Protein AF-A0A0G0JFH7-F1 (afdb_monomer_lite)

Structure (mmCIF, N/CA/C/O backbone):
data_AF-A0A0G0JFH7-F1
#
_entry.id   AF-A0A0G0JFH7-F1
#
loop_
_atom_site.group_PDB
_atom_site.id
_atom_site.type_symbol
_atom_site.label_atom_id
_atom_site.label_alt_id
_atom_site.label_comp_id
_atom_site.label_asym_id
_atom_site.label_entity_id
_atom_site.label_seq_id
_atom_site.pdbx_PDB_ins_code
_atom_site.Cartn_x
_atom_site.Cartn_y
_atom_site.Cartn_z
_atom_site.occupancy
_atom_site.B_iso_or_equiv
_atom_site.auth_seq_id
_atom_site.auth_comp_id
_atom_site.auth_asym_id
_atom_site.auth_atom_id
_atom_site.pdbx_PDB_model_num
ATOM 1 N N . MET A 1 1 ? 25.320 17.380 -27.932 1.00 45.66 1 MET A N 1
ATOM 2 C CA . MET A 1 1 ? 25.182 16.091 -27.208 1.00 45.66 1 MET A CA 1
ATOM 3 C C . MET A 1 1 ? 25.140 16.197 -25.669 1.00 45.66 1 MET A C 1
ATOM 5 O O . MET A 1 1 ? 25.003 15.171 -25.023 1.00 45.66 1 MET A O 1
ATOM 9 N N . ILE A 1 2 ? 25.194 17.392 -25.054 1.00 46.66 2 ILE A N 1
ATOM 10 C CA . ILE A 1 2 ? 25.254 17.554 -23.578 1.00 46.66 2 ILE A CA 1
ATOM 11 C C . ILE A 1 2 ? 23.852 17.688 -22.933 1.00 46.66 2 ILE A C 1
ATOM 13 O O . ILE A 1 2 ? 23.627 17.254 -21.807 1.00 46.66 2 ILE A O 1
ATOM 17 N N . ILE A 1 3 ? 22.860 18.189 -23.679 1.00 46.41 3 ILE A N 1
ATOM 18 C CA . ILE A 1 3 ? 21.492 18.462 -23.186 1.00 46.41 3 ILE A CA 1
ATOM 19 C C . ILE A 1 3 ? 20.716 17.165 -22.848 1.00 46.41 3 ILE A C 1
ATOM 21 O O . ILE A 1 3 ? 19.879 17.139 -21.942 1.00 46.41 3 ILE A O 1
ATOM 25 N N . SER A 1 4 ? 21.034 16.051 -23.519 1.00 54.91 4 SER A N 1
ATOM 26 C CA . SER A 1 4 ? 20.366 14.756 -23.308 1.00 54.91 4 SER A CA 1
ATOM 27 C C . SER A 1 4 ? 20.778 14.054 -22.008 1.00 54.91 4 SER A C 1
ATOM 29 O O . SER A 1 4 ? 19.988 13.298 -21.455 1.00 54.91 4 SER A O 1
ATOM 31 N N . LEU A 1 5 ? 21.994 14.282 -21.503 1.00 53.94 5 LEU A N 1
ATOM 32 C CA . LEU A 1 5 ? 22.472 13.659 -20.261 1.00 53.94 5 LEU A CA 1
ATOM 33 C C . LEU A 1 5 ? 21.921 14.379 -19.024 1.00 53.94 5 LEU A C 1
ATOM 35 O O . LEU A 1 5 ? 21.502 13.724 -18.070 1.00 53.94 5 LEU A O 1
ATOM 39 N N . CYS A 1 6 ? 21.832 15.714 -19.068 1.00 59.19 6 CYS A N 1
ATOM 40 C CA . CYS A 1 6 ? 21.218 16.505 -17.997 1.00 59.19 6 CYS A CA 1
ATOM 41 C C . CYS A 1 6 ? 19.735 16.172 -17.801 1.00 59.19 6 CYS A C 1
ATOM 43 O O . CYS A 1 6 ? 19.292 16.016 -16.667 1.00 59.19 6 CYS A O 1
ATOM 45 N N . SER A 1 7 ? 18.965 16.017 -18.880 1.00 60.25 7 SER A N 1
ATOM 46 C CA . SER A 1 7 ? 17.535 15.688 -18.783 1.00 60.25 7 SER A CA 1
ATOM 47 C C . SER A 1 7 ? 17.286 14.291 -18.201 1.00 60.25 7 SER A C 1
ATOM 49 O O . SER A 1 7 ? 16.410 14.127 -17.351 1.00 60.25 7 SER A O 1
ATOM 51 N N . VAL A 1 8 ? 18.097 13.296 -18.572 1.00 63.22 8 VAL A N 1
ATOM 52 C CA . VAL A 1 8 ? 18.030 11.944 -17.990 1.00 63.22 8 VAL A CA 1
ATOM 53 C C . VAL A 1 8 ? 18.388 11.968 -16.501 1.00 63.22 8 VAL A C 1
ATOM 55 O O . VAL A 1 8 ? 17.660 11.396 -15.690 1.00 63.22 8 VAL A O 1
ATOM 58 N N . LEU A 1 9 ? 19.452 12.678 -16.113 1.00 65.56 9 LEU A N 1
ATOM 59 C CA . LEU A 1 9 ? 19.859 12.821 -14.709 1.00 65.56 9 LEU A CA 1
ATOM 60 C C . LEU A 1 9 ? 18.788 13.510 -13.854 1.00 65.56 9 LEU A C 1
ATOM 62 O O . LEU A 1 9 ? 18.479 13.029 -12.764 1.00 65.56 9 LEU A O 1
ATOM 66 N N . VAL A 1 10 ? 18.179 14.585 -14.359 1.00 72.56 10 VAL A N 1
ATOM 67 C CA . VAL A 1 10 ? 17.082 15.292 -13.677 1.00 72.56 10 VAL A CA 1
ATOM 68 C C . VAL A 1 10 ? 15.867 14.379 -13.505 1.00 72.56 10 VAL A C 1
ATOM 70 O O . VAL A 1 10 ? 15.298 14.312 -12.416 1.00 72.56 10 VAL A O 1
ATOM 73 N N . ASN A 1 11 ? 15.503 13.605 -14.529 1.00 66.06 11 ASN A N 1
ATOM 74 C CA . ASN A 1 11 ? 14.392 12.656 -14.443 1.00 66.06 11 ASN A CA 1
ATOM 75 C C . ASN A 1 11 ? 14.656 11.543 -13.424 1.00 66.06 11 ASN A C 1
ATOM 77 O O . ASN A 1 11 ? 13.775 11.225 -12.624 1.00 66.06 11 ASN A O 1
ATOM 81 N N . VAL A 1 12 ? 15.871 10.987 -13.398 1.00 66.62 12 VAL A N 1
ATOM 82 C CA . VAL A 1 12 ? 16.274 9.971 -12.414 1.00 66.62 12 VAL A CA 1
ATOM 83 C C . VAL A 1 12 ? 16.253 10.543 -10.996 1.00 66.62 12 VAL A C 1
ATOM 85 O O . VAL A 1 12 ? 15.723 9.898 -10.088 1.00 66.62 12 VAL A O 1
ATOM 88 N N . LEU A 1 13 ? 16.768 11.759 -10.797 1.00 74.00 13 LEU A N 1
ATOM 89 C CA . LEU A 1 13 ? 16.764 12.436 -9.501 1.00 74.00 13 LEU A CA 1
ATOM 90 C C . LEU A 1 13 ? 15.334 12.700 -9.009 1.00 74.00 13 LEU A C 1
ATOM 92 O O . LEU A 1 13 ? 15.006 12.372 -7.868 1.00 74.00 13 LEU A O 1
ATOM 96 N N . ASN A 1 14 ? 14.456 13.195 -9.882 1.00 72.81 14 ASN A N 1
ATOM 97 C CA . ASN A 1 14 ? 13.043 13.409 -9.573 1.00 72.81 14 ASN A CA 1
ATOM 98 C C . ASN A 1 14 ? 12.336 12.098 -9.196 1.00 72.81 14 ASN A C 1
ATOM 100 O O . ASN A 1 14 ? 11.561 12.057 -8.238 1.00 72.81 14 ASN A O 1
ATOM 104 N N . LEU A 1 15 ? 12.640 10.996 -9.887 1.00 70.94 15 LEU A N 1
ATOM 105 C CA . LEU A 1 15 ? 12.096 9.672 -9.575 1.00 70.94 15 LEU A CA 1
ATOM 106 C C . LEU A 1 15 ? 12.593 9.140 -8.224 1.00 70.94 15 LEU A C 1
ATOM 108 O O . LEU A 1 15 ? 11.835 8.511 -7.478 1.00 70.94 15 LEU A O 1
ATOM 112 N N . LEU A 1 16 ? 13.861 9.391 -7.891 1.00 71.50 16 LEU A N 1
ATOM 113 C CA . LEU A 1 16 ? 14.447 9.031 -6.601 1.00 71.50 16 LEU A CA 1
ATOM 114 C C . LEU A 1 16 ? 13.811 9.829 -5.462 1.00 71.50 16 LEU A C 1
ATOM 116 O O . LEU A 1 16 ? 13.357 9.225 -4.488 1.00 71.50 16 LEU A O 1
ATOM 120 N N . LEU A 1 17 ? 13.698 11.151 -5.608 1.00 77.12 17 LEU A N 1
ATOM 121 C CA . LEU A 1 17 ? 13.043 12.028 -4.634 1.00 77.12 17 LEU A CA 1
ATOM 122 C C . LEU A 1 17 ? 11.579 11.629 -4.426 1.00 77.12 17 LEU A C 1
ATOM 124 O O . LEU A 1 17 ? 11.152 11.414 -3.289 1.00 77.12 17 LEU A O 1
ATOM 128 N N . ALA A 1 18 ? 10.835 11.401 -5.511 1.00 76.69 18 ALA A N 1
ATOM 129 C CA . ALA A 1 18 ? 9.454 10.935 -5.440 1.00 76.69 18 ALA A CA 1
ATOM 130 C C . ALA A 1 18 ? 9.335 9.588 -4.707 1.00 76.69 18 ALA A C 1
ATOM 132 O O . ALA A 1 18 ? 8.399 9.381 -3.933 1.00 76.69 18 ALA A O 1
ATOM 133 N N . ASN A 1 19 ? 10.284 8.669 -4.901 1.00 76.44 19 ASN A N 1
ATOM 134 C CA . ASN A 1 19 ? 10.309 7.392 -4.188 1.00 76.44 19 ASN A CA 1
ATOM 135 C C . ASN A 1 19 ? 10.616 7.548 -2.693 1.00 76.44 19 ASN A C 1
ATOM 137 O O . ASN A 1 19 ? 10.010 6.852 -1.872 1.00 76.44 19 ASN A O 1
ATOM 141 N N . VAL A 1 20 ? 11.541 8.439 -2.324 1.00 82.06 20 VAL A N 1
ATOM 142 C CA . VAL A 1 20 ? 11.870 8.729 -0.919 1.00 82.06 20 VAL A CA 1
ATOM 143 C C . VAL A 1 20 ? 10.666 9.349 -0.212 1.00 82.06 20 VAL A C 1
ATOM 145 O O . VAL A 1 20 ? 10.237 8.831 0.821 1.00 82.06 20 VAL A O 1
ATOM 148 N N . MET A 1 21 ? 10.054 10.373 -0.810 1.00 83.00 21 MET A N 1
ATOM 149 C CA . MET A 1 21 ? 8.855 11.019 -0.271 1.00 83.00 21 MET A CA 1
ATOM 150 C C . MET A 1 21 ? 7.696 10.028 -0.117 1.00 83.00 21 MET A C 1
ATOM 152 O O . MET A 1 21 ? 7.076 9.961 0.942 1.00 83.00 21 MET A O 1
ATOM 156 N N . ARG A 1 22 ? 7.445 9.175 -1.120 1.00 83.06 22 ARG A N 1
ATOM 157 C CA . ARG A 1 22 ? 6.398 8.140 -1.039 1.00 83.06 22 ARG A CA 1
ATOM 158 C C . ARG A 1 22 ? 6.643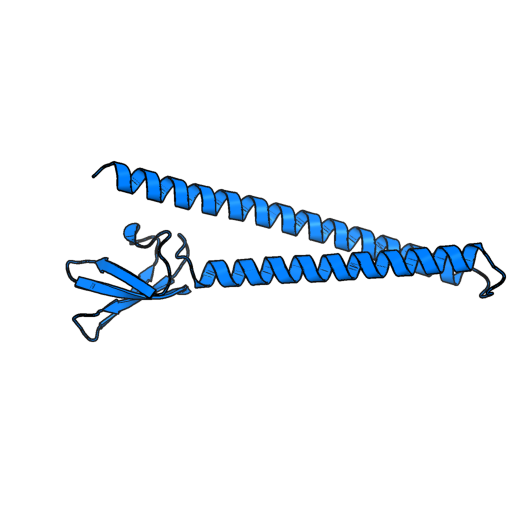 7.126 0.074 1.00 83.06 22 ARG A C 1
ATOM 160 O O . ARG A 1 22 ? 5.689 6.703 0.724 1.00 83.06 22 ARG A O 1
ATOM 167 N N . LYS A 1 23 ? 7.893 6.705 0.299 1.00 86.31 23 LYS A N 1
ATOM 168 C CA . LYS A 1 23 ? 8.233 5.801 1.413 1.00 86.31 23 LYS A CA 1
ATOM 169 C C . LYS A 1 23 ? 7.970 6.462 2.760 1.00 86.31 23 LYS A C 1
ATOM 171 O O . LYS A 1 23 ? 7.397 5.820 3.637 1.00 86.31 23 LYS A O 1
ATOM 176 N N . MET A 1 24 ? 8.359 7.727 2.902 1.00 89.00 24 MET A N 1
ATOM 177 C CA . MET A 1 24 ? 8.137 8.503 4.119 1.00 89.00 24 MET A CA 1
ATOM 178 C C . MET A 1 24 ? 6.641 8.668 4.406 1.00 89.00 24 MET A C 1
ATOM 180 O O . MET A 1 24 ? 6.191 8.371 5.510 1.00 89.00 24 MET A O 1
ATOM 184 N N . LEU A 1 25 ? 5.858 9.015 3.384 1.00 89.62 25 LEU A N 1
ATOM 185 C CA . LEU A 1 25 ? 4.408 9.163 3.477 1.00 89.62 25 LEU A CA 1
ATOM 186 C C . LEU A 1 25 ? 3.724 7.832 3.825 1.00 89.62 25 LEU A C 1
ATOM 188 O O . LEU A 1 25 ? 2.895 7.775 4.728 1.00 89.62 25 LEU A O 1
ATOM 192 N N . LEU A 1 26 ? 4.116 6.723 3.187 1.00 91.62 26 LEU A N 1
ATOM 193 C CA . LEU A 1 26 ? 3.623 5.386 3.549 1.00 91.62 26 LEU A CA 1
ATOM 194 C C . LEU A 1 26 ? 3.932 5.021 5.003 1.00 91.62 26 LEU A C 1
ATOM 196 O O . LEU A 1 26 ? 3.134 4.342 5.647 1.00 91.62 26 LEU A O 1
ATOM 200 N N . HIS A 1 27 ? 5.098 5.422 5.504 1.00 92.94 27 HIS A N 1
ATOM 201 C CA . HIS A 1 27 ? 5.487 5.181 6.888 1.00 92.94 27 HIS A CA 1
ATOM 202 C C . HIS A 1 27 ? 4.637 5.998 7.863 1.00 92.94 27 HIS A C 1
ATOM 204 O O . HIS A 1 27 ? 4.133 5.446 8.839 1.00 92.94 27 HIS A O 1
ATOM 210 N N . GLN A 1 28 ? 4.407 7.278 7.564 1.00 93.06 28 GLN A N 1
ATOM 211 C CA . GLN A 1 28 ? 3.521 8.145 8.344 1.00 93.06 28 GLN A CA 1
ATOM 212 C C . GLN A 1 28 ? 2.085 7.606 8.380 1.00 93.06 28 GLN A C 1
ATOM 214 O O . GLN A 1 28 ? 1.544 7.413 9.465 1.00 93.06 28 GLN A O 1
ATOM 219 N N . LEU A 1 29 ? 1.511 7.244 7.227 1.00 93.25 29 LEU A N 1
ATOM 220 C CA . LEU A 1 29 ? 0.159 6.674 7.151 1.00 93.25 29 LE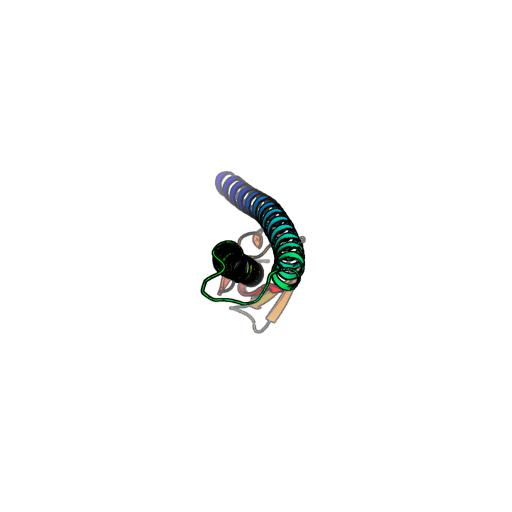U A CA 1
ATOM 221 C C . LEU A 1 29 ? 0.021 5.369 7.948 1.00 93.25 29 LEU A C 1
ATOM 223 O O . LEU A 1 29 ? -1.019 5.111 8.549 1.00 93.25 29 LEU A O 1
ATOM 227 N N . LYS A 1 30 ? 1.061 4.525 7.969 1.00 94.25 30 LYS A N 1
ATOM 228 C CA . LYS A 1 30 ? 1.060 3.301 8.785 1.00 94.25 30 LYS A CA 1
ATOM 229 C C . LYS A 1 30 ? 1.084 3.605 10.281 1.00 94.25 30 LYS A C 1
ATOM 231 O O . LYS A 1 30 ? 0.346 2.962 11.021 1.00 94.25 30 LYS A O 1
ATOM 236 N N . ARG A 1 31 ? 1.899 4.572 10.715 1.00 96.06 31 ARG A N 1
ATOM 237 C CA . ARG A 1 31 ? 1.926 5.019 12.118 1.00 96.06 31 ARG A CA 1
ATOM 238 C C . ARG A 1 31 ? 0.574 5.579 12.544 1.00 96.06 31 ARG A C 1
ATOM 240 O O . ARG A 1 31 ? 0.074 5.224 13.604 1.00 96.06 31 ARG A O 1
ATOM 247 N N . GLU A 1 32 ? -0.032 6.404 11.697 1.00 95.31 32 GLU A N 1
ATOM 248 C CA . GLU A 1 32 ? -1.363 6.962 11.935 1.00 95.31 32 GLU A CA 1
ATOM 249 C C . GLU A 1 32 ? -2.421 5.850 12.035 1.00 95.31 32 GLU A C 1
ATOM 251 O O . GLU A 1 32 ? -3.221 5.825 12.969 1.00 95.31 32 GLU A O 1
ATOM 256 N N . LEU A 1 33 ? -2.373 4.859 11.140 1.00 95.88 33 LEU A N 1
ATOM 257 C CA . LEU A 1 33 ? -3.252 3.691 11.192 1.00 95.88 33 LEU A CA 1
ATOM 258 C C . LEU A 1 33 ? -3.094 2.897 12.500 1.00 95.88 33 LEU A C 1
ATOM 260 O O . LEU A 1 33 ? -4.088 2.465 13.082 1.00 95.88 33 LEU A O 1
ATOM 264 N N . GLU A 1 34 ? -1.863 2.676 12.964 1.00 96.00 34 GLU A N 1
ATOM 265 C CA . GLU A 1 34 ? -1.604 1.999 14.240 1.00 96.00 34 GLU A CA 1
ATOM 266 C C . GLU A 1 34 ? -2.124 2.795 15.434 1.00 96.00 34 GLU A C 1
ATOM 268 O O . GLU A 1 34 ? -2.719 2.212 16.342 1.00 96.00 34 GLU A O 1
ATOM 273 N N . TYR A 1 35 ? -1.949 4.117 15.416 1.00 96.19 35 TYR A N 1
ATOM 274 C CA . TYR A 1 35 ? -2.502 5.005 16.431 1.00 96.19 35 TYR A CA 1
ATOM 275 C C . TYR A 1 35 ? -4.028 4.874 16.509 1.00 96.19 35 TYR A C 1
ATOM 277 O O . TYR A 1 35 ? -4.559 4.580 17.581 1.00 96.19 35 TYR A O 1
ATOM 285 N N . TYR A 1 36 ? -4.734 4.983 15.379 1.00 95.19 36 TYR A N 1
ATOM 286 C CA . TYR A 1 36 ? -6.194 4.859 15.369 1.00 95.19 36 TYR A CA 1
ATOM 287 C C . TYR A 1 36 ? -6.680 3.468 15.779 1.00 95.19 36 TYR A C 1
ATOM 289 O O . TYR A 1 36 ? -7.700 3.362 16.454 1.00 95.19 36 TYR A O 1
ATOM 297 N N . LYS A 1 37 ? -5.946 2.397 15.452 1.00 95.12 37 LYS A N 1
ATOM 298 C CA . LYS A 1 37 ? -6.269 1.042 15.934 1.00 95.12 37 LYS A CA 1
ATOM 299 C C . LYS A 1 37 ? -6.164 0.921 17.454 1.00 95.12 37 LYS A C 1
ATOM 301 O O . LYS A 1 37 ? -7.035 0.317 18.074 1.00 95.12 37 LYS A O 1
ATOM 306 N N . LYS A 1 38 ? -5.115 1.491 18.056 1.00 96.00 38 LYS A N 1
ATOM 307 C CA . LYS A 1 38 ? -4.957 1.521 19.520 1.00 96.00 38 LYS A CA 1
ATOM 308 C C . LYS A 1 38 ? -6.058 2.353 20.173 1.00 96.00 38 LYS A C 1
ATOM 310 O O . LYS A 1 38 ? -6.660 1.905 21.144 1.00 96.00 38 LYS A O 1
ATOM 315 N N . LEU A 1 39 ? -6.352 3.522 19.603 1.00 94.81 39 LEU A N 1
ATOM 316 C CA . LEU A 1 39 ? -7.420 4.399 20.077 1.00 94.81 39 LEU A CA 1
ATOM 317 C C . LEU A 1 39 ? -8.787 3.709 20.012 1.00 94.81 39 LEU A C 1
ATOM 319 O O . LEU A 1 39 ? -9.534 3.757 20.983 1.00 94.81 39 LEU A O 1
ATOM 323 N N . LYS A 1 40 ? -9.089 3.024 18.901 1.00 94.25 40 LYS A N 1
ATOM 324 C CA . LYS A 1 40 ? -10.309 2.227 18.750 1.00 94.25 40 LYS A CA 1
ATOM 325 C C . LYS A 1 40 ? -10.444 1.213 19.883 1.00 94.25 40 LYS A C 1
ATOM 327 O O . LYS A 1 40 ? -11.461 1.219 20.563 1.00 94.25 40 LYS A O 1
ATOM 332 N N . LYS A 1 41 ? -9.404 0.409 20.124 1.00 94.69 41 LYS A N 1
ATOM 333 C CA . LYS A 1 41 ? -9.421 -0.619 21.172 1.00 94.69 41 LYS A CA 1
ATOM 334 C C . LYS A 1 41 ? -9.692 -0.025 22.562 1.00 94.69 41 LYS A C 1
ATOM 336 O O . LYS A 1 41 ? -10.530 -0.535 23.293 1.00 94.69 41 LYS A O 1
ATOM 341 N N . SER A 1 42 ? -9.046 1.093 22.894 1.00 94.38 42 SER A N 1
ATOM 342 C CA . SER A 1 42 ? -9.297 1.804 24.157 1.00 94.38 42 SER A CA 1
ATOM 343 C C . SER A 1 42 ? -10.743 2.299 24.273 1.00 94.38 42 SER A C 1
ATOM 345 O O . SER A 1 42 ? -11.335 2.219 25.346 1.00 94.38 42 SER A O 1
ATOM 347 N N . LEU A 1 43 ? -11.331 2.800 23.184 1.00 92.62 43 LEU A N 1
ATOM 348 C CA . LEU A 1 43 ? -12.719 3.264 23.186 1.00 92.62 43 LEU A CA 1
ATOM 349 C C . LEU A 1 43 ? -13.730 2.113 23.236 1.00 92.62 43 LEU A C 1
ATOM 351 O O . LEU A 1 43 ? -14.799 2.287 23.814 1.00 92.62 43 LEU A O 1
ATOM 355 N N . GLU A 1 44 ? -13.411 0.954 22.659 1.00 92.75 44 GLU A N 1
ATOM 356 C CA . GLU A 1 44 ? -14.212 -0.269 22.797 1.00 92.75 44 GLU A CA 1
ATOM 357 C C . GLU A 1 44 ? -14.229 -0.739 24.255 1.00 92.75 44 GLU A C 1
ATOM 359 O O . GLU A 1 44 ? -15.298 -0.992 24.809 1.00 92.75 44 GLU A O 1
ATOM 364 N N . GLU A 1 45 ? -13.071 -0.763 24.919 1.00 93.69 45 GLU A N 1
ATOM 365 C CA . GLU A 1 45 ? -12.968 -1.075 26.350 1.00 93.69 45 GLU A CA 1
ATOM 366 C C . GLU A 1 45 ? -13.796 -0.105 27.211 1.00 93.69 45 GLU A C 1
ATOM 368 O O . GLU A 1 45 ? -14.491 -0.527 28.139 1.00 93.69 45 GLU A O 1
ATOM 373 N N . ASP A 1 46 ? -13.777 1.190 26.891 1.00 90.81 46 ASP A N 1
ATOM 374 C CA . ASP A 1 46 ? -14.603 2.186 27.577 1.00 90.81 46 ASP A CA 1
ATOM 375 C C . ASP A 1 46 ? -16.097 2.029 27.284 1.00 90.81 46 ASP A C 1
ATOM 377 O O . ASP A 1 46 ? -16.917 2.266 28.176 1.00 90.81 46 ASP A O 1
ATOM 381 N N . LEU A 1 47 ? -16.464 1.611 26.069 1.00 90.81 47 LEU A N 1
ATOM 382 C CA . LEU A 1 47 ? -17.846 1.326 25.686 1.00 90.81 47 LEU A CA 1
ATOM 383 C C . LEU A 1 47 ? -18.403 0.139 26.479 1.00 90.81 47 LEU A C 1
ATOM 385 O O . LEU A 1 47 ? -19.525 0.227 26.974 1.00 90.81 47 LEU A O 1
ATOM 389 N N . HIS A 1 48 ? -17.618 -0.928 26.658 1.00 89.56 48 HIS A N 1
ATOM 390 C CA . HIS A 1 48 ? -18.020 -2.113 27.426 1.00 89.56 48 HIS A CA 1
ATOM 391 C C . HIS A 1 48 ? -18.301 -1.813 28.904 1.00 89.56 48 HIS A C 1
ATOM 393 O O . HIS A 1 48 ? -19.108 -2.499 29.527 1.00 89.56 48 HIS A O 1
ATOM 399 N N . LYS A 1 49 ? -17.682 -0.766 29.464 1.00 90.44 49 LYS A N 1
ATOM 400 C CA . LYS A 1 49 ? -17.941 -0.301 30.838 1.00 90.44 49 LYS A CA 1
ATOM 401 C C . LYS A 1 49 ? -19.225 0.525 30.960 1.00 90.44 49 LYS A C 1
ATOM 403 O O . LYS A 1 49 ? -19.683 0.780 32.073 1.00 90.44 49 LYS A O 1
ATOM 408 N N . GLN A 1 50 ? -19.791 1.005 29.852 1.00 87.69 50 GLN A N 1
ATOM 409 C CA . GLN A 1 50 ? -21.018 1.798 29.878 1.00 87.69 50 GLN A CA 1
ATOM 410 C C . GLN A 1 50 ? -22.257 0.905 29.880 1.00 87.69 50 GLN A C 1
ATOM 412 O O . GLN A 1 50 ? -22.337 -0.098 29.175 1.00 87.69 50 GLN A O 1
ATOM 417 N N . LYS A 1 51 ? -23.295 1.335 30.604 1.00 86.25 51 LYS A N 1
ATOM 418 C CA . LYS A 1 51 ? -24.616 0.711 30.508 1.00 86.25 51 LYS A CA 1
ATOM 419 C C . LYS A 1 51 ? -25.189 0.935 29.108 1.00 86.25 51 LYS A C 1
ATOM 421 O O . LYS A 1 51 ? -25.378 2.087 28.701 1.00 86.25 51 LYS A O 1
ATOM 426 N N . ILE A 1 52 ? -25.502 -0.162 28.419 1.00 88.31 52 ILE A N 1
ATOM 427 C CA . ILE A 1 52 ? -26.140 -0.153 27.101 1.00 88.31 52 ILE A CA 1
ATOM 428 C C . ILE A 1 52 ? -27.541 0.437 27.256 1.00 88.31 52 ILE A C 1
ATOM 430 O O . ILE A 1 52 ? -28.414 -0.138 27.906 1.00 88.31 52 ILE A O 1
ATOM 434 N N . SER A 1 53 ? -27.737 1.633 26.710 1.00 87.69 53 SER A N 1
ATOM 435 C CA . SER A 1 53 ? -29.031 2.304 26.685 1.00 87.69 53 SER A CA 1
ATOM 436 C C . SER A 1 53 ? -29.007 3.441 25.678 1.00 87.69 53 SER A C 1
ATOM 438 O O . SER A 1 53 ? -28.068 4.234 25.644 1.00 87.69 53 SER A O 1
ATOM 440 N N . ILE A 1 54 ? -30.088 3.578 24.917 1.00 84.38 54 ILE A N 1
ATOM 441 C CA . ILE A 1 54 ? -30.293 4.693 23.984 1.00 84.38 54 ILE A CA 1
ATOM 442 C C . ILE A 1 54 ? -30.484 6.014 24.754 1.00 84.38 54 ILE A C 1
ATOM 444 O O . ILE A 1 54 ? -30.220 7.090 24.235 1.00 84.38 54 ILE A O 1
ATOM 448 N N . LYS A 1 55 ? -30.864 5.954 26.038 1.00 90.25 55 LYS A N 1
ATOM 449 C CA . LYS A 1 55 ? -30.951 7.136 26.912 1.00 90.25 55 LYS A CA 1
ATOM 450 C C . LYS A 1 55 ? -29.591 7.544 27.497 1.00 90.25 55 LYS A C 1
ATOM 452 O O . LYS A 1 55 ? -29.473 8.618 28.079 1.00 90.25 55 LYS A O 1
ATOM 457 N N . ASN A 1 56 ? -28.558 6.708 27.358 1.00 91.06 56 ASN A N 1
ATOM 458 C CA . ASN A 1 56 ? -27.213 7.012 27.838 1.00 91.06 56 ASN A CA 1
ATOM 459 C C . ASN A 1 56 ? -26.447 7.826 26.781 1.00 91.06 56 ASN A C 1
ATOM 461 O O . ASN A 1 56 ? -25.863 7.286 25.840 1.00 91.06 56 ASN A O 1
ATOM 465 N N . SER A 1 57 ? -26.410 9.147 26.961 1.00 90.12 57 SER A N 1
ATOM 466 C CA . SER A 1 57 ? -25.727 10.071 26.046 1.00 90.12 57 SER A CA 1
ATOM 467 C C . SER A 1 57 ? -24.223 9.798 25.920 1.00 90.12 57 SER A C 1
ATOM 469 O O . SER A 1 57 ? -23.649 9.994 24.847 1.00 90.12 57 SER A O 1
ATOM 471 N N . ARG A 1 58 ? -23.571 9.299 26.981 1.00 89.56 58 ARG A N 1
ATOM 472 C CA . ARG A 1 58 ? -22.150 8.920 26.957 1.00 89.56 58 ARG A CA 1
ATOM 473 C C . ARG A 1 58 ? -21.920 7.691 26.080 1.00 89.56 58 ARG A C 1
ATOM 475 O O . ARG A 1 58 ? -20.974 7.687 25.296 1.00 89.56 58 ARG A O 1
ATOM 482 N N . TYR A 1 59 ? -22.803 6.698 26.169 1.00 91.31 59 TYR A N 1
ATOM 483 C CA . TYR A 1 59 ? -22.775 5.506 25.317 1.00 91.31 59 TYR A CA 1
ATOM 484 C C . TYR A 1 59 ? -22.961 5.869 23.835 1.00 91.31 59 TYR A C 1
ATOM 486 O O . TYR A 1 59 ? -22.140 5.490 23.002 1.00 91.31 59 TYR A O 1
ATOM 494 N N . LEU A 1 60 ? -23.963 6.695 23.511 1.00 92.06 60 LEU A N 1
ATOM 495 C CA . LEU A 1 60 ? -24.199 7.146 22.133 1.00 92.06 60 LEU A CA 1
ATOM 496 C C . LEU A 1 60 ? -23.030 7.968 21.565 1.00 92.06 60 LEU A C 1
ATOM 498 O O . LEU A 1 60 ? -22.634 7.777 20.415 1.00 92.06 60 LEU A O 1
ATOM 502 N N . ARG A 1 61 ? -22.427 8.852 22.373 1.00 92.81 61 ARG A N 1
ATOM 503 C CA . ARG A 1 61 ? -21.228 9.609 21.970 1.00 92.81 61 ARG A CA 1
ATOM 504 C C . ARG A 1 61 ? -20.035 8.694 21.693 1.00 92.81 61 ARG A C 1
ATOM 506 O O . ARG A 1 61 ? -19.295 8.949 20.745 1.00 92.81 61 ARG A O 1
ATOM 513 N N . LEU A 1 62 ? -19.834 7.651 22.500 1.00 92.44 62 LEU A N 1
ATOM 514 C CA . LEU A 1 62 ? -18.769 6.667 22.280 1.00 92.44 62 LEU A CA 1
ATOM 515 C C . LEU A 1 62 ? -18.998 5.862 20.998 1.00 92.44 62 LEU A C 1
ATOM 517 O O . LEU A 1 62 ? -18.065 5.726 20.212 1.00 92.44 62 LEU A O 1
ATOM 521 N N . LEU A 1 63 ? -20.231 5.418 20.735 1.00 92.88 63 LEU A N 1
ATOM 522 C CA . LEU A 1 63 ? -20.591 4.751 19.479 1.00 92.88 63 LEU A CA 1
ATOM 523 C C . LEU A 1 63 ? -20.307 5.628 18.253 1.00 92.88 63 LEU A C 1
ATOM 525 O O . LEU A 1 63 ? -19.677 5.175 17.301 1.00 92.88 63 LEU A O 1
ATOM 529 N N . SER A 1 64 ? -20.717 6.899 18.289 1.00 93.88 64 SER A N 1
ATOM 530 C CA . SER A 1 64 ? -20.457 7.842 17.194 1.00 93.88 64 SER A CA 1
ATOM 531 C C . SER A 1 64 ? -18.955 8.062 16.963 1.00 93.88 64 SER A C 1
ATOM 533 O O . SER A 1 64 ? -18.494 8.055 15.819 1.00 93.88 64 SER A O 1
ATOM 535 N N . LYS A 1 65 ? -18.164 8.180 18.039 1.00 94.94 65 LYS A N 1
ATOM 536 C CA . LYS A 1 65 ? -16.699 8.276 17.944 1.00 94.94 65 LYS A CA 1
ATOM 537 C C . LYS A 1 65 ? -16.072 7.015 17.352 1.00 94.94 65 LYS A C 1
ATOM 539 O O . LYS A 1 65 ? -15.211 7.132 16.484 1.00 94.94 65 LYS A O 1
ATOM 544 N N . LEU A 1 66 ? -16.499 5.833 17.795 1.00 94.50 66 LEU A N 1
ATOM 545 C CA . LEU A 1 66 ? -16.019 4.554 17.268 1.00 94.50 66 LEU A CA 1
ATOM 546 C C . LEU A 1 66 ? -16.313 4.426 15.774 1.00 94.50 66 LEU A C 1
ATOM 548 O O . LEU A 1 66 ? -15.402 4.128 15.006 1.00 94.50 66 LEU A O 1
ATOM 552 N N . TYR A 1 67 ? -17.532 4.767 15.354 1.00 94.88 67 TYR A N 1
ATOM 553 C CA . TYR A 1 67 ? -17.901 4.788 13.941 1.00 94.88 67 TYR A CA 1
ATOM 554 C C . TYR A 1 67 ? -16.995 5.720 13.124 1.00 94.88 67 TYR A C 1
ATOM 556 O O . TYR A 1 67 ? -16.471 5.331 12.081 1.00 94.88 67 TYR A O 1
ATOM 564 N N . SER A 1 68 ? -16.744 6.938 13.614 1.00 95.56 68 SER A N 1
ATOM 565 C CA . SER A 1 68 ? -15.842 7.877 12.936 1.00 95.56 68 SER A CA 1
ATOM 566 C C .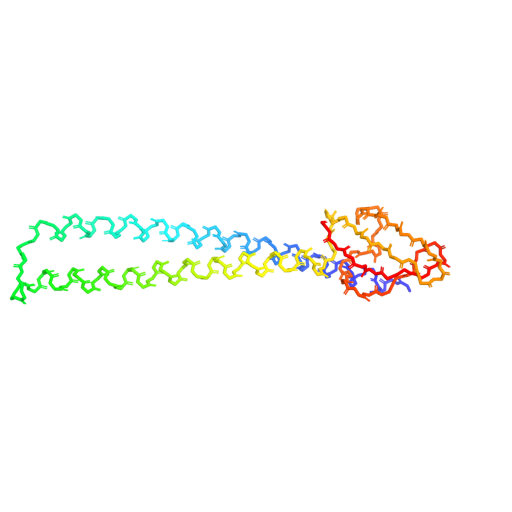 SER A 1 68 ? -14.409 7.347 12.833 1.00 95.56 68 SER A C 1
ATOM 568 O O . SER A 1 68 ? -13.742 7.578 11.822 1.00 95.56 68 SER A O 1
ATOM 570 N N . ILE A 1 69 ? -13.920 6.653 13.863 1.00 95.12 69 ILE A N 1
ATOM 571 C CA . ILE A 1 69 ? -12.584 6.053 13.856 1.00 95.12 69 ILE A CA 1
ATOM 572 C C . ILE A 1 69 ? -12.520 4.881 12.879 1.00 95.12 69 ILE A C 1
ATOM 574 O O . ILE A 1 69 ? -11.528 4.760 12.164 1.00 95.12 69 ILE A O 1
ATOM 578 N N . ASP A 1 70 ? -13.569 4.067 12.785 1.00 95.31 70 ASP A N 1
ATOM 579 C CA . ASP A 1 70 ? -13.641 2.982 11.805 1.00 95.31 70 ASP A CA 1
ATOM 580 C C . ASP A 1 70 ? -13.571 3.499 10.371 1.00 95.31 70 ASP A C 1
ATOM 582 O O . ASP A 1 70 ? -12.737 3.034 9.589 1.00 95.31 70 ASP A O 1
ATOM 586 N N . GLN A 1 71 ? -14.331 4.551 10.061 1.00 96.56 71 GLN A N 1
ATOM 587 C CA . GLN A 1 71 ? -14.249 5.223 8.763 1.00 96.56 71 GLN A CA 1
ATOM 588 C C . GLN A 1 71 ? -12.832 5.739 8.479 1.00 96.56 71 GLN A C 1
ATOM 590 O O . GLN A 1 71 ? -12.305 5.571 7.376 1.00 96.56 71 GLN A O 1
ATOM 595 N N . ARG A 1 72 ? -12.161 6.321 9.484 1.00 95.31 72 ARG A N 1
ATOM 596 C CA . ARG A 1 72 ? -10.781 6.803 9.334 1.00 95.31 72 ARG A CA 1
ATOM 597 C C . ARG A 1 72 ? -9.796 5.660 9.092 1.00 95.31 72 ARG A C 1
ATOM 599 O O . ARG A 1 72 ? -8.936 5.775 8.220 1.00 95.31 72 ARG A O 1
ATOM 606 N N . ILE A 1 73 ? -9.919 4.561 9.834 1.00 96.06 73 ILE A N 1
ATOM 607 C CA . ILE A 1 73 ? -9.085 3.364 9.684 1.00 96.06 73 ILE A CA 1
ATOM 608 C C . ILE A 1 73 ? -9.240 2.784 8.279 1.00 96.06 73 ILE A C 1
ATOM 610 O O . ILE A 1 73 ? -8.239 2.462 7.633 1.00 96.06 73 ILE A O 1
ATOM 614 N N . ASP A 1 74 ? -10.470 2.649 7.797 1.00 96.38 74 ASP A N 1
ATOM 615 C CA . ASP A 1 74 ? -10.732 2.063 6.489 1.00 96.38 74 ASP A CA 1
ATOM 616 C C . ASP A 1 74 ? -10.275 2.977 5.352 1.00 96.38 74 ASP A C 1
ATOM 618 O O . ASP A 1 74 ? -9.609 2.497 4.429 1.00 96.38 74 ASP A O 1
ATOM 622 N N . GLY A 1 75 ? -10.476 4.292 5.476 1.00 96.06 75 GLY A N 1
ATOM 623 C CA . GLY A 1 75 ? -9.885 5.277 4.569 1.00 96.06 75 GLY A CA 1
ATOM 624 C C . GLY A 1 75 ? -8.358 5.164 4.503 1.00 96.06 75 GLY A C 1
ATOM 625 O O . GLY A 1 75 ? -7.785 5.041 3.421 1.00 96.06 75 GLY A O 1
ATOM 626 N N . LEU A 1 76 ? -7.676 5.095 5.653 1.00 94.81 76 LEU A N 1
ATOM 627 C CA . LEU A 1 76 ? -6.218 4.924 5.706 1.00 94.81 76 LEU A CA 1
ATOM 628 C C . LEU A 1 76 ? -5.762 3.610 5.052 1.00 94.81 76 LEU A C 1
ATOM 630 O O . LEU A 1 76 ? -4.794 3.604 4.285 1.00 94.81 76 LEU A O 1
ATOM 634 N N . LYS A 1 77 ? -6.458 2.490 5.296 1.00 96.12 77 LYS A N 1
ATOM 635 C CA . LYS A 1 77 ? -6.152 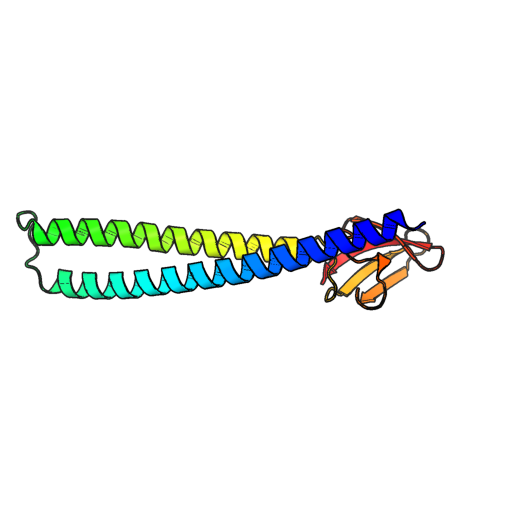1.203 4.642 1.00 96.12 77 LYS A CA 1
ATOM 636 C C . LYS A 1 77 ? -6.274 1.305 3.122 1.00 96.12 77 LYS A C 1
ATOM 638 O O . LYS A 1 77 ? -5.405 0.790 2.412 1.00 96.12 77 LYS A O 1
ATOM 643 N N . GLN A 1 78 ? -7.333 1.946 2.626 1.00 95.19 78 GLN A N 1
ATOM 644 C CA . GLN A 1 78 ? -7.560 2.132 1.194 1.00 95.19 78 GLN A CA 1
ATOM 645 C C . GLN A 1 78 ? -6.455 2.986 0.568 1.00 95.19 78 GLN A C 1
ATOM 647 O O . GLN A 1 78 ? -5.830 2.536 -0.394 1.00 95.19 78 GLN A O 1
ATOM 652 N N . THR A 1 79 ? -6.120 4.128 1.170 1.00 93.00 79 THR A N 1
ATOM 653 C CA . THR A 1 79 ? -5.034 5.008 0.710 1.00 93.00 79 THR A CA 1
ATOM 654 C C . THR A 1 79 ? -3.696 4.269 0.650 1.00 93.00 79 THR A C 1
ATOM 656 O O . THR A 1 79 ? -3.008 4.286 -0.373 1.00 93.00 79 THR A O 1
ATOM 659 N N . ILE A 1 80 ? -3.339 3.522 1.702 1.00 93.50 80 ILE A N 1
ATOM 660 C CA . ILE A 1 80 ? -2.103 2.723 1.729 1.00 93.50 80 ILE A CA 1
ATOM 661 C C . ILE A 1 80 ? -2.104 1.667 0.615 1.00 93.50 80 ILE A C 1
ATOM 663 O O . ILE A 1 80 ? -1.078 1.447 -0.038 1.00 93.50 80 ILE A O 1
ATOM 667 N N . LYS A 1 81 ? -3.238 0.995 0.381 1.00 93.12 81 LYS A N 1
ATOM 668 C CA . LYS A 1 81 ? -3.384 0.001 -0.693 1.00 93.12 81 LYS A CA 1
ATOM 669 C C . LYS A 1 81 ? -3.216 0.643 -2.070 1.00 93.12 81 LYS A C 1
ATOM 671 O O . LYS A 1 81 ? -2.530 0.070 -2.917 1.00 93.12 81 LYS A O 1
ATOM 676 N N . GLN A 1 82 ? -3.791 1.821 -2.283 1.00 90.06 82 GLN A N 1
ATOM 677 C CA . GLN A 1 82 ? -3.705 2.558 -3.542 1.00 90.06 82 GLN A CA 1
ATOM 678 C C . GLN A 1 82 ? -2.265 2.985 -3.845 1.00 90.06 82 GLN A C 1
ATOM 680 O O . GLN A 1 82 ? -1.757 2.677 -4.921 1.00 90.06 82 GLN A O 1
ATOM 685 N N . ILE A 1 83 ? -1.560 3.565 -2.867 1.00 87.81 83 ILE A N 1
ATOM 686 C CA . ILE A 1 83 ? -0.152 3.966 -3.018 1.00 87.81 83 ILE A CA 1
ATOM 687 C C . ILE A 1 83 ? 0.740 2.747 -3.298 1.00 87.81 83 ILE A C 1
ATOM 689 O O . ILE A 1 83 ? 1.623 2.790 -4.156 1.00 87.81 83 ILE A O 1
ATOM 693 N N . LYS A 1 84 ? 0.509 1.620 -2.610 1.00 87.44 84 LYS A N 1
ATOM 694 C CA . LYS A 1 84 ? 1.243 0.372 -2.878 1.00 87.44 84 LYS A CA 1
ATOM 695 C C . LYS A 1 84 ? 1.027 -0.129 -4.305 1.00 87.44 84 LYS A C 1
ATOM 697 O O . LYS A 1 84 ? 1.998 -0.522 -4.948 1.00 87.44 84 LYS A O 1
ATOM 702 N N . ARG A 1 85 ? -0.217 -0.101 -4.796 1.00 86.44 85 ARG A N 1
ATOM 703 C CA . ARG A 1 85 ? -0.548 -0.482 -6.177 1.00 86.44 85 ARG A CA 1
ATOM 704 C C . ARG A 1 85 ? 0.143 0.437 -7.174 1.00 86.44 85 ARG A C 1
ATOM 706 O O . ARG A 1 85 ? 0.841 -0.063 -8.046 1.00 86.44 85 ARG A O 1
ATOM 713 N N . GLN A 1 86 ? 0.028 1.753 -7.004 1.00 81.00 86 GLN A N 1
ATOM 714 C CA . GLN A 1 86 ? 0.710 2.727 -7.861 1.00 81.00 86 GLN A CA 1
ATOM 715 C C . GLN A 1 86 ? 2.220 2.472 -7.909 1.00 81.00 86 GLN A C 1
ATOM 717 O O . GLN A 1 86 ? 2.790 2.419 -8.990 1.00 81.00 86 GLN A O 1
ATOM 722 N N . ASN A 1 87 ? 2.860 2.197 -6.768 1.00 77.75 87 ASN A N 1
ATOM 723 C CA . ASN A 1 87 ? 4.288 1.872 -6.734 1.00 77.75 87 ASN A CA 1
ATOM 724 C C . ASN A 1 87 ? 4.634 0.572 -7.476 1.00 77.75 87 ASN A C 1
ATOM 726 O O . ASN A 1 87 ? 5.688 0.494 -8.103 1.00 77.75 87 ASN A O 1
ATOM 730 N N . GLN A 1 88 ? 3.782 -0.454 -7.408 1.00 78.56 88 GLN A N 1
ATOM 731 C CA . GLN A 1 88 ? 3.977 -1.678 -8.189 1.00 78.56 88 GLN A CA 1
ATOM 732 C C . GLN A 1 88 ? 3.824 -1.417 -9.689 1.00 78.56 88 GLN A C 1
ATOM 734 O O . GLN A 1 88 ? 4.636 -1.913 -10.464 1.00 78.56 88 GLN A O 1
ATOM 739 N N . PHE A 1 89 ? 2.841 -0.609 -10.092 1.00 75.94 89 PHE A N 1
ATOM 740 C CA . PHE A 1 89 ? 2.674 -0.206 -11.486 1.00 75.94 89 PHE A CA 1
ATOM 741 C C . PHE A 1 89 ? 3.877 0.596 -11.985 1.00 75.94 89 PHE A C 1
ATOM 743 O O . PHE A 1 89 ? 4.463 0.227 -12.995 1.00 75.94 89 PHE A O 1
ATOM 750 N N . THR A 1 90 ? 4.327 1.617 -11.250 1.00 71.38 90 THR A N 1
ATOM 751 C CA . THR A 1 90 ? 5.498 2.416 -11.649 1.00 71.38 90 THR A CA 1
ATOM 752 C C . THR A 1 90 ? 6.740 1.544 -11.858 1.00 71.38 90 THR A C 1
ATOM 754 O O . THR A 1 90 ? 7.444 1.727 -12.844 1.00 71.38 90 THR A O 1
ATOM 757 N N . LYS A 1 91 ? 6.981 0.552 -10.989 1.00 71.06 91 LYS A N 1
ATOM 758 C CA . LYS A 1 91 ? 8.112 -0.383 -11.136 1.00 71.06 91 LYS A CA 1
ATOM 759 C C . LYS A 1 91 ? 8.043 -1.263 -12.386 1.00 71.06 91 LYS A C 1
ATOM 761 O O . LYS A 1 91 ? 9.082 -1.711 -12.849 1.00 71.06 91 LYS A O 1
ATOM 766 N N . ARG A 1 92 ? 6.839 -1.546 -12.883 1.00 75.00 92 ARG A N 1
ATOM 767 C CA . ARG A 1 92 ? 6.620 -2.400 -14.058 1.00 75.00 92 ARG A CA 1
ATOM 768 C C . ARG A 1 92 ? 6.659 -1.630 -15.372 1.00 75.00 92 ARG A C 1
ATOM 770 O O . ARG A 1 92 ? 6.842 -2.253 -16.407 1.00 75.00 92 ARG A O 1
ATOM 777 N N . PHE A 1 93 ? 6.474 -0.311 -15.328 1.00 80.56 93 PHE A N 1
ATOM 778 C CA . PHE A 1 93 ? 6.385 0.527 -16.523 1.00 80.56 93 PHE A CA 1
ATOM 779 C C . PHE A 1 93 ? 7.615 1.391 -16.771 1.00 80.56 93 PHE A C 1
ATOM 781 O O . PHE A 1 93 ? 7.870 1.695 -17.926 1.00 80.56 93 PHE A O 1
ATOM 788 N N . ILE A 1 94 ? 8.373 1.770 -15.736 1.00 84.25 94 ILE A N 1
ATOM 789 C CA . ILE A 1 94 ? 9.556 2.631 -15.868 1.00 84.25 94 ILE A CA 1
ATOM 790 C C . ILE A 1 94 ? 10.798 1.873 -15.413 1.00 84.25 94 ILE A C 1
ATOM 792 O O . ILE A 1 94 ? 10.836 1.328 -14.306 1.00 84.25 94 ILE A O 1
ATOM 796 N N . ILE A 1 95 ? 11.835 1.877 -16.248 1.00 84.69 95 ILE A N 1
ATOM 797 C CA . ILE A 1 95 ? 13.105 1.229 -15.933 1.00 84.69 95 ILE A CA 1
ATOM 798 C C . ILE A 1 95 ? 13.849 2.054 -14.881 1.00 84.69 95 ILE A C 1
ATOM 800 O O . ILE A 1 95 ? 14.119 3.245 -15.052 1.00 84.69 95 ILE A O 1
ATOM 804 N N . THR A 1 96 ? 14.223 1.399 -13.784 1.00 83.06 96 THR A N 1
ATOM 805 C CA . THR A 1 96 ? 15.008 1.991 -12.693 1.00 83.06 96 THR A CA 1
ATOM 806 C C . THR A 1 96 ? 16.354 1.288 -12.552 1.00 83.06 96 THR A C 1
ATOM 808 O O . THR A 1 96 ? 16.548 0.197 -13.071 1.00 83.06 96 THR A O 1
ATOM 811 N N . LEU A 1 97 ? 17.280 1.858 -11.775 1.00 81.75 97 LEU A N 1
ATOM 812 C CA . LEU A 1 97 ? 18.639 1.325 -11.575 1.00 81.75 97 LEU A CA 1
ATOM 813 C C . LEU A 1 97 ? 18.698 -0.133 -11.064 1.00 81.75 97 LEU A C 1
ATOM 815 O O . LEU A 1 97 ? 19.751 -0.753 -11.052 1.00 81.75 97 LEU A O 1
ATOM 819 N N . ARG A 1 98 ? 17.603 -0.698 -10.553 1.00 82.94 98 ARG A N 1
ATOM 820 C CA . ARG A 1 98 ? 17.566 -2.092 -10.072 1.00 82.94 98 ARG A CA 1
ATOM 821 C C . ARG A 1 98 ? 16.704 -3.004 -10.936 1.00 82.94 98 ARG A C 1
ATOM 823 O O . ARG A 1 98 ? 16.472 -4.135 -10.533 1.00 82.94 98 ARG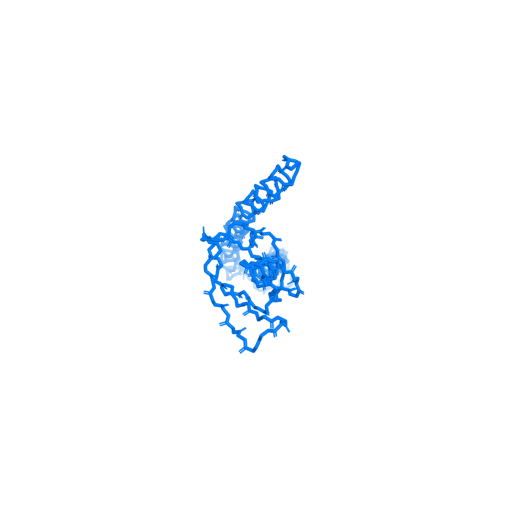 A O 1
ATOM 830 N N . SER A 1 99 ? 16.227 -2.495 -12.063 1.00 86.81 99 SER A N 1
ATOM 831 C CA . SER A 1 99 ? 15.374 -3.225 -12.980 1.00 86.81 99 SER A CA 1
ATOM 832 C C . SER A 1 99 ? 16.193 -4.166 -13.852 1.00 86.81 99 SER A C 1
ATOM 834 O O . SER A 1 99 ? 17.246 -3.780 -14.370 1.00 86.81 99 SER A O 1
ATOM 836 N N . LYS A 1 100 ? 15.656 -5.365 -14.064 1.00 90.44 100 LYS A N 1
ATOM 837 C CA . LYS A 1 100 ? 16.090 -6.269 -15.124 1.00 90.44 100 LYS A CA 1
ATOM 838 C C . LYS A 1 100 ? 15.118 -6.137 -16.290 1.00 90.44 100 LYS A C 1
ATOM 840 O O . LYS A 1 100 ? 13.907 -6.235 -16.117 1.00 90.44 100 LYS A O 1
ATOM 845 N N . VAL A 1 101 ? 15.638 -5.864 -17.476 1.00 92.31 101 VAL A N 1
ATOM 846 C CA . VAL A 1 101 ? 14.846 -5.463 -18.639 1.00 92.31 101 VAL A CA 1
ATOM 847 C C . VAL A 1 101 ? 14.935 -6.544 -19.702 1.00 92.31 101 VAL A C 1
ATOM 849 O O . VAL A 1 101 ? 16.029 -6.996 -20.043 1.00 92.31 101 VAL A O 1
ATOM 852 N N . LYS A 1 102 ? 13.777 -6.956 -20.218 1.00 93.62 102 LYS A N 1
ATOM 853 C CA . LYS A 1 102 ? 13.665 -7.826 -21.385 1.00 93.62 102 LYS A CA 1
ATOM 854 C C . LYS A 1 102 ? 13.544 -6.955 -22.628 1.00 93.62 102 LYS A C 1
ATOM 856 O O . LYS A 1 102 ? 12.570 -6.217 -22.780 1.00 93.62 102 LYS A O 1
ATOM 861 N N . LEU A 1 103 ? 14.520 -7.077 -23.510 1.00 93.25 103 LEU A N 1
ATOM 862 C CA . LEU A 1 103 ? 14.571 -6.416 -24.801 1.00 93.25 103 LEU A CA 1
ATOM 863 C C . LEU A 1 103 ? 14.329 -7.435 -25.910 1.00 93.25 103 LEU A C 1
ATOM 865 O O . LEU A 1 103 ? 14.850 -8.548 -25.855 1.00 93.25 103 LEU A O 1
ATOM 869 N N . VAL A 1 104 ? 13.555 -7.055 -26.918 1.00 93.38 104 VAL A N 1
ATOM 870 C CA . VAL A 1 104 ? 13.301 -7.872 -28.109 1.00 93.38 104 VAL A CA 1
ATOM 871 C C . VAL A 1 104 ? 13.806 -7.093 -29.310 1.00 93.38 104 VAL A C 1
ATOM 873 O O . VAL A 1 104 ? 13.391 -5.954 -29.511 1.00 93.38 104 VAL A O 1
ATOM 876 N N . SER A 1 105 ? 14.739 -7.668 -30.066 1.00 92.31 105 SER A N 1
ATOM 877 C CA . SER A 1 105 ? 15.234 -7.019 -31.280 1.00 92.31 105 SER A CA 1
ATOM 878 C C . SER A 1 105 ? 14.120 -6.938 -32.325 1.00 92.31 105 SER A C 1
ATOM 880 O O . SER A 1 105 ? 13.290 -7.843 -32.433 1.00 92.31 105 SER A O 1
ATOM 882 N N . LEU A 1 106 ? 14.076 -5.823 -33.052 1.00 88.44 106 LEU A N 1
ATOM 883 C CA . LEU A 1 106 ? 13.147 -5.626 -34.164 1.00 88.44 106 LEU A CA 1
ATOM 884 C C . LEU A 1 106 ? 13.674 -6.257 -35.455 1.00 88.44 106 LEU A C 1
ATOM 886 O O . LEU A 1 106 ? 12.897 -6.797 -36.237 1.00 88.44 106 LEU A O 1
ATOM 890 N N . ASP A 1 107 ? 14.993 -6.226 -35.633 1.00 86.38 107 ASP A N 1
ATOM 891 C CA . ASP A 1 107 ? 15.670 -6.676 -36.851 1.00 86.38 107 ASP A CA 1
ATOM 892 C C . ASP A 1 107 ? 16.027 -8.168 -36.791 1.00 86.38 107 ASP A C 1
ATOM 894 O O . ASP A 1 107 ? 16.082 -8.861 -37.807 1.00 86.38 107 ASP A O 1
ATOM 898 N N . PHE A 1 108 ? 16.233 -8.691 -35.580 1.00 82.00 108 PHE A N 1
ATOM 899 C CA . PHE A 1 108 ? 16.644 -10.068 -35.340 1.00 82.00 108 PHE A CA 1
ATOM 900 C C . PHE A 1 108 ? 15.670 -10.761 -34.383 1.00 82.00 108 PHE A C 1
ATOM 902 O O . PHE A 1 108 ? 15.135 -10.153 -33.461 1.00 82.00 108 PHE A O 1
ATOM 909 N N . LYS A 1 109 ? 15.479 -12.080 -34.515 1.00 82.88 109 LYS A N 1
ATOM 910 C CA . LYS A 1 109 ? 14.703 -12.881 -33.543 1.00 82.88 109 LYS A CA 1
ATOM 911 C C . LYS A 1 109 ? 15.508 -13.155 -32.261 1.00 82.88 109 LYS A C 1
ATOM 913 O O . LYS A 1 109 ? 15.642 -14.298 -31.834 1.00 82.88 109 LYS A O 1
ATOM 918 N N . VAL A 1 110 ? 16.074 -12.107 -31.666 1.00 88.56 110 VAL A N 1
ATOM 919 C CA . VAL A 1 110 ? 16.931 -12.168 -30.476 1.00 88.56 110 VAL A CA 1
ATOM 920 C C . VAL A 1 110 ? 16.234 -11.487 -29.304 1.00 88.56 110 VAL A C 1
ATOM 922 O O . VAL A 1 110 ? 15.690 -10.389 -29.428 1.00 88.56 110 VAL A O 1
ATOM 925 N N . VAL A 1 111 ? 16.282 -12.140 -28.142 1.00 90.62 111 VAL A N 1
ATOM 926 C CA . VAL A 1 111 ? 15.806 -11.595 -26.868 1.00 90.62 111 VAL A CA 1
ATOM 927 C C . VAL A 1 111 ? 17.004 -11.383 -25.957 1.00 90.62 111 VAL A C 1
ATOM 929 O O . VAL A 1 111 ? 17.773 -12.312 -25.721 1.00 90.62 111 VAL A O 1
ATOM 932 N N . LEU A 1 112 ? 17.142 -10.175 -25.420 1.00 91.00 112 LEU A N 1
ATOM 933 C CA . LEU A 1 112 ? 18.259 -9.789 -24.571 1.00 91.00 112 LEU A CA 1
ATOM 934 C C . LEU A 1 112 ? 17.756 -9.408 -23.180 1.00 91.00 112 LEU A C 1
ATOM 936 O O . LEU A 1 112 ? 16.791 -8.661 -23.027 1.00 91.00 112 LEU A O 1
ATOM 940 N N . TRP A 1 113 ? 18.414 -9.942 -22.157 1.00 91.94 113 TRP A N 1
ATOM 941 C CA . TRP A 1 113 ? 18.139 -9.617 -20.764 1.00 91.94 113 TRP A CA 1
ATOM 942 C C . TRP A 1 113 ? 19.263 -8.753 -20.222 1.00 91.94 113 TRP A C 1
ATOM 944 O O . TRP A 1 113 ? 20.402 -9.204 -20.144 1.00 91.94 113 TRP A O 1
ATOM 954 N N . VAL A 1 114 ? 18.936 -7.525 -19.838 1.00 90.56 114 VAL A N 1
ATOM 955 C CA . VAL A 1 114 ? 19.921 -6.546 -19.371 1.00 90.56 114 VAL A CA 1
ATOM 956 C C . VAL A 1 114 ? 19.552 -6.007 -18.011 1.00 90.56 114 VAL A C 1
ATOM 958 O O . VAL A 1 114 ? 18.409 -5.633 -17.758 1.00 90.56 114 VAL A O 1
ATOM 961 N N . ASP A 1 115 ? 20.554 -5.912 -17.147 1.00 89.75 115 ASP A N 1
ATOM 962 C CA . ASP A 1 115 ? 20.437 -5.125 -15.933 1.00 89.75 115 ASP A CA 1
ATOM 963 C C . ASP A 1 115 ? 20.599 -3.647 -16.279 1.00 89.75 115 ASP A C 1
ATOM 965 O O . ASP A 1 115 ? 21.603 -3.230 -16.861 1.00 89.75 115 ASP A O 1
ATOM 969 N N . ALA A 1 116 ? 19.637 -2.827 -15.858 1.00 86.31 116 ALA A N 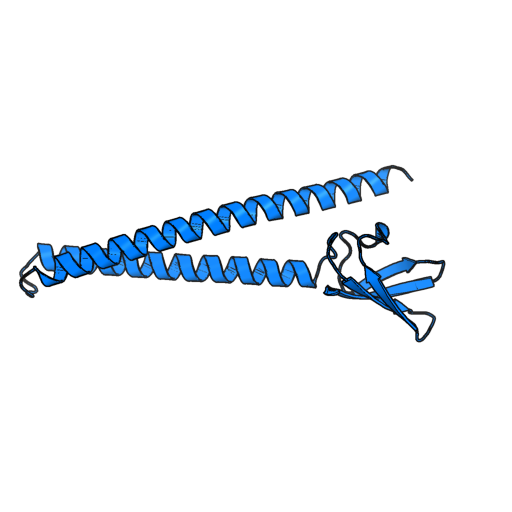1
ATOM 970 C CA . ALA A 1 116 ? 19.638 -1.387 -16.117 1.00 86.31 116 ALA A CA 1
ATOM 971 C C . ALA A 1 116 ? 20.847 -0.646 -15.506 1.00 86.31 116 ALA A C 1
ATOM 973 O O . ALA A 1 116 ? 21.106 0.504 -15.844 1.00 86.31 116 ALA A O 1
ATOM 974 N N . ARG A 1 117 ? 21.607 -1.298 -14.612 1.00 85.06 117 ARG A N 1
ATOM 975 C CA . ARG A 1 117 ? 22.887 -0.787 -14.084 1.00 85.06 117 ARG A CA 1
ATOM 976 C C . ARG A 1 117 ? 23.983 -0.744 -15.136 1.00 85.06 117 ARG A C 1
ATOM 978 O O . ARG A 1 117 ? 24.837 0.130 -15.071 1.00 85.06 117 ARG A O 1
ATOM 985 N N . ASN A 1 118 ? 23.950 -1.687 -16.071 1.00 85.06 118 ASN A N 1
ATOM 986 C CA . ASN A 1 118 ? 25.004 -1.876 -17.062 1.00 85.06 118 ASN A CA 1
ATOM 987 C C . ASN A 1 118 ? 24.729 -1.067 -18.335 1.00 85.06 118 ASN A C 1
ATOM 989 O O . ASN A 1 118 ? 25.630 -0.860 -19.139 1.00 85.06 118 ASN A O 1
ATOM 993 N N . VAL A 1 119 ? 23.487 -0.603 -18.517 1.00 83.12 119 VAL A N 1
ATOM 994 C CA . VAL A 1 119 ? 23.049 0.140 -19.700 1.00 83.12 119 VAL A CA 1
ATOM 995 C C . VAL A 1 119 ? 22.276 1.378 -19.255 1.00 83.12 119 VAL A C 1
ATOM 997 O O . VAL A 1 119 ? 21.058 1.357 -19.087 1.00 83.12 119 VAL A O 1
ATOM 1000 N N . THR A 1 120 ? 22.993 2.483 -19.062 1.00 77.62 120 THR A N 1
ATOM 1001 C CA . THR A 1 120 ? 22.429 3.754 -18.573 1.00 77.62 120 THR A CA 1
ATOM 1002 C C . THR A 1 120 ? 21.368 4.339 -19.506 1.00 77.62 120 THR A C 1
ATOM 1004 O O . THR A 1 120 ? 20.422 4.957 -19.024 1.00 77.62 120 THR A O 1
ATOM 1007 N N . ASN A 1 121 ? 21.457 4.069 -20.814 1.00 81.44 121 ASN A N 1
ATOM 1008 C CA . ASN A 1 121 ? 20.470 4.487 -21.818 1.00 81.44 121 ASN A CA 1
ATOM 1009 C C . ASN A 1 121 ? 19.066 3.895 -21.594 1.00 81.44 121 ASN A C 1
ATOM 1011 O O . ASN A 1 121 ? 18.096 4.403 -22.155 1.00 81.44 121 ASN A O 1
ATOM 1015 N N . LEU A 1 122 ? 18.944 2.847 -20.768 1.00 84.94 122 LEU A N 1
ATOM 1016 C CA . LEU A 1 122 ? 17.661 2.265 -20.378 1.00 84.94 122 LEU A CA 1
ATOM 1017 C C . LEU A 1 122 ? 16.960 3.043 -19.262 1.00 84.94 122 LEU A C 1
ATOM 1019 O O . LEU A 1 122 ? 15.752 2.911 -19.098 1.00 84.94 122 LEU A O 1
ATOM 1023 N N . LEU A 1 123 ? 17.683 3.816 -18.453 1.00 85.25 123 LEU A N 1
ATOM 1024 C CA . LEU A 1 123 ? 17.114 4.427 -17.253 1.00 85.25 123 LEU A CA 1
ATOM 1025 C C . LEU A 1 123 ? 16.054 5.473 -17.612 1.00 85.25 123 LEU A C 1
ATOM 1027 O O . LEU A 1 123 ? 16.282 6.359 -18.429 1.00 85.25 123 LEU A O 1
ATOM 1031 N N . GLY A 1 124 ? 14.885 5.375 -16.975 1.00 80.75 124 GLY A N 1
ATOM 1032 C CA . GLY A 1 124 ? 13.754 6.271 -17.225 1.00 80.75 124 GLY A CA 1
ATOM 1033 C C . GLY A 1 124 ? 12.930 5.936 -18.473 1.00 80.75 124 GLY A C 1
ATOM 1034 O O . GLY A 1 124 ? 11.856 6.511 -18.632 1.00 80.75 124 GLY A O 1
ATOM 1035 N N . ARG A 1 125 ? 13.380 4.990 -19.308 1.00 86.69 125 ARG A N 1
ATOM 1036 C CA . ARG A 1 125 ? 12.627 4.483 -20.463 1.00 86.69 125 ARG A CA 1
ATOM 1037 C C . ARG A 1 125 ? 11.470 3.595 -20.023 1.00 86.69 125 ARG A C 1
ATOM 1039 O O . ARG A 1 125 ? 11.516 2.992 -18.941 1.00 86.69 125 ARG A O 1
ATOM 1046 N N . GLN A 1 126 ? 10.441 3.520 -20.860 1.00 89.00 126 GLN A N 1
ATOM 1047 C CA . GLN A 1 126 ? 9.218 2.785 -20.561 1.00 89.00 126 GLN A CA 1
ATOM 1048 C C . GLN A 1 126 ? 9.064 1.491 -21.359 1.00 89.00 126 GLN A C 1
ATOM 1050 O O . GLN A 1 126 ? 9.656 1.310 -22.423 1.00 89.00 126 GLN A O 1
ATOM 1055 N N . VAL A 1 127 ? 8.231 0.581 -20.846 1.00 88.62 127 VAL A N 1
ATOM 1056 C CA . VAL A 1 127 ? 7.775 -0.583 -21.621 1.00 88.62 127 VAL A CA 1
ATOM 1057 C C . VAL A 1 127 ? 7.091 -0.112 -22.902 1.00 88.62 127 VAL A C 1
ATOM 1059 O O . VAL A 1 127 ? 6.229 0.761 -22.864 1.00 88.62 127 VAL A O 1
ATOM 1062 N N . GLY A 1 128 ? 7.463 -0.716 -24.028 1.00 88.38 128 GLY A N 1
ATOM 1063 C CA . GLY A 1 128 ? 6.973 -0.381 -25.360 1.00 88.38 128 GLY A CA 1
ATOM 1064 C C . GLY A 1 128 ? 7.872 0.580 -26.137 1.00 88.38 128 GLY A C 1
ATOM 1065 O O . GLY A 1 128 ? 7.764 0.612 -27.360 1.00 88.38 128 GLY A O 1
ATOM 1066 N N . GLU A 1 129 ? 8.780 1.308 -25.476 1.00 90.31 129 GLU A N 1
ATOM 1067 C CA . GLU A 1 129 ? 9.740 2.170 -26.170 1.00 90.31 129 GLU A CA 1
ATOM 1068 C C . GLU A 1 129 ? 10.777 1.352 -26.949 1.00 90.31 129 GLU A C 1
ATOM 1070 O O . GLU A 1 129 ? 11.173 0.252 -26.548 1.00 90.31 129 GLU A O 1
ATOM 1075 N N . ILE A 1 130 ? 11.223 1.925 -28.067 1.00 91.00 130 ILE A N 1
ATOM 1076 C CA . ILE A 1 130 ? 12.308 1.396 -28.888 1.00 91.00 130 ILE A CA 1
ATOM 1077 C C . ILE A 1 130 ? 13.583 2.151 -28.532 1.00 91.00 130 ILE A C 1
ATOM 1079 O O . ILE A 1 130 ? 13.590 3.377 -28.413 1.00 91.00 130 ILE A O 1
ATOM 1083 N N . ILE A 1 131 ? 14.660 1.403 -28.355 1.00 89.81 131 ILE A N 1
ATOM 1084 C CA . ILE A 1 131 ? 15.992 1.913 -28.065 1.00 89.81 131 ILE A CA 1
ATOM 1085 C C . ILE A 1 131 ? 16.985 1.317 -29.055 1.00 89.81 131 ILE A C 1
ATOM 1087 O O . ILE A 1 131 ? 16.822 0.186 -29.510 1.00 89.81 131 ILE A O 1
ATOM 1091 N N . GLU A 1 132 ? 18.052 2.050 -29.326 1.00 88.31 132 GLU A N 1
ATOM 1092 C CA . GLU A 1 132 ? 19.186 1.532 -30.080 1.00 88.31 132 GLU A CA 1
ATOM 1093 C C . GLU A 1 132 ? 20.271 1.070 -29.109 1.00 88.31 132 GLU A C 1
ATOM 1095 O O . GLU A 1 132 ? 20.718 1.823 -28.238 1.00 88.31 132 GLU A O 1
ATOM 1100 N N . LEU A 1 133 ? 20.687 -0.188 -29.244 1.00 84.88 133 LEU A N 1
ATOM 1101 C CA . LEU A 1 133 ? 21.811 -0.766 -28.515 1.00 84.88 133 LEU A CA 1
ATOM 1102 C C . LEU A 1 133 ? 22.665 -1.563 -29.491 1.00 84.88 133 LEU A C 1
ATOM 1104 O O . LEU A 1 133 ? 22.141 -2.363 -30.258 1.00 84.88 133 LEU A O 1
ATOM 1108 N N . TYR A 1 134 ? 23.982 -1.359 -29.447 1.00 82.25 134 TYR A N 1
ATOM 1109 C CA . TYR A 1 134 ? 24.937 -2.081 -30.296 1.00 82.25 134 TYR A CA 1
ATOM 1110 C C . TYR A 1 134 ? 24.572 -2.050 -31.794 1.00 82.25 134 TYR A C 1
ATOM 1112 O O . TYR A 1 134 ? 24.674 -3.063 -32.478 1.00 82.25 134 TYR A O 1
ATOM 1120 N N . ASN A 1 135 ? 24.140 -0.885 -32.291 1.00 84.50 135 ASN A N 1
ATOM 1121 C CA . ASN A 1 135 ? 23.721 -0.656 -33.682 1.00 84.50 135 ASN A CA 1
ATOM 1122 C C . ASN A 1 135 ? 22.500 -1.476 -34.142 1.00 84.50 135 ASN A C 1
ATOM 1124 O O . ASN A 1 135 ? 22.304 -1.653 -35.340 1.00 84.50 135 ASN A O 1
ATOM 1128 N N . ALA A 1 136 ? 21.681 -1.969 -33.212 1.00 87.19 136 ALA A N 1
ATOM 1129 C CA . ALA A 1 136 ? 20.423 -2.643 -33.514 1.00 87.19 136 ALA A CA 1
ATOM 1130 C C . ALA A 1 136 ? 19.271 -2.035 -32.707 1.00 87.19 136 ALA A C 1
ATOM 1132 O O . ALA A 1 136 ? 19.459 -1.565 -31.577 1.00 87.19 136 ALA A O 1
ATOM 1133 N N . ALA A 1 137 ? 18.069 -2.061 -33.283 1.00 90.81 137 ALA A N 1
ATOM 1134 C CA . ALA A 1 137 ? 16.874 -1.565 -32.621 1.00 90.81 137 ALA A CA 1
ATOM 1135 C C . ALA A 1 137 ? 16.248 -2.658 -31.743 1.00 90.81 137 ALA A C 1
ATOM 1137 O O . ALA A 1 137 ? 16.008 -3.793 -32.171 1.00 90.81 137 ALA A O 1
ATOM 1138 N N . PHE A 1 138 ? 15.952 -2.301 -30.497 1.00 93.38 138 PHE A N 1
ATOM 1139 C CA . PHE A 1 138 ? 15.320 -3.169 -29.514 1.00 93.38 138 PHE A CA 1
ATOM 1140 C C . PHE A 1 138 ? 14.075 -2.512 -28.939 1.00 93.38 138 PHE A C 1
ATOM 1142 O O . PHE A 1 138 ? 14.106 -1.365 -28.505 1.00 93.38 138 PHE A O 1
ATOM 1149 N N . LYS A 1 139 ? 12.987 -3.270 -28.852 1.00 92.88 139 LYS A N 1
ATOM 1150 C CA . LYS A 1 139 ? 11.794 -2.890 -28.104 1.00 92.88 139 LYS A CA 1
ATOM 1151 C C . LYS A 1 139 ? 11.914 -3.353 -26.655 1.00 92.88 139 LYS A C 1
ATOM 1153 O O . LYS A 1 139 ? 12.254 -4.509 -26.390 1.00 92.88 139 LYS A O 1
ATOM 1158 N N . ILE A 1 140 ? 11.590 -2.471 -25.714 1.00 93.12 140 ILE A N 1
ATOM 1159 C CA . ILE A 1 140 ? 11.456 -2.818 -24.298 1.00 93.12 140 ILE A CA 1
ATOM 1160 C C . ILE A 1 140 ? 10.148 -3.586 -24.113 1.00 93.12 140 ILE A C 1
ATOM 1162 O O . ILE A 1 140 ? 9.065 -3.011 -24.159 1.00 93.12 140 ILE A O 1
ATOM 1166 N N . GLU A 1 141 ? 10.247 -4.891 -23.889 1.00 91.19 141 GLU A N 1
ATOM 1167 C CA . GLU A 1 141 ? 9.083 -5.772 -23.782 1.00 91.19 141 GLU A CA 1
ATOM 1168 C C . GLU A 1 141 ? 8.570 -5.866 -22.342 1.00 91.19 141 GLU A C 1
ATOM 1170 O O . GLU A 1 141 ? 7.366 -5.850 -22.102 1.00 91.19 141 GLU A O 1
ATOM 1175 N N . ALA A 1 142 ? 9.476 -5.968 -21.364 1.00 89.19 142 ALA A N 1
ATOM 1176 C CA . ALA A 1 142 ? 9.096 -6.115 -19.961 1.00 89.19 142 ALA A CA 1
ATOM 1177 C C . ALA A 1 142 ? 10.193 -5.659 -18.988 1.00 89.19 142 ALA A C 1
ATOM 1179 O O . ALA A 1 142 ? 11.384 -5.689 -19.304 1.00 89.19 142 ALA A O 1
ATOM 1180 N N . ILE A 1 143 ? 9.770 -5.288 -17.777 1.00 89.12 143 ILE A N 1
ATOM 1181 C CA . ILE A 1 143 ? 10.624 -4.847 -16.667 1.00 89.12 143 ILE A CA 1
ATOM 1182 C C . ILE A 1 143 ? 10.339 -5.727 -15.447 1.00 89.12 143 ILE A C 1
ATOM 1184 O O . ILE A 1 143 ? 9.177 -5.914 -15.073 1.00 89.12 143 ILE A O 1
ATOM 1188 N N . TYR A 1 144 ? 11.404 -6.229 -14.823 1.00 83.94 144 TYR A N 1
ATOM 1189 C CA . TYR A 1 144 ? 11.389 -7.093 -13.642 1.00 83.94 144 TYR A CA 1
ATOM 1190 C C . TYR A 1 144 ? 12.127 -6.438 -12.471 1.00 83.94 144 TYR A C 1
ATOM 1192 O O . TYR A 1 144 ? 13.175 -5.787 -12.708 1.00 83.94 144 TYR A O 1
#

Organism: NCBI:txid1619087

Foldseek 3Di:
DPVVVVVLVVLQVVVVVVVVVLVVVLVVLVVVLVVLVVVLVVLVVVLVVDDDDPPPPVNVVSVVVSVVSVVVNVVSVVVSVVSVVVVVVCQKFFQAQAKWWWKQFPVDRDIDTDRCVVPVQRHRHTQQDWDDDPNTIIGGHTID

Sequence (144 aa):
MIISLCSVLVNVLNLLLANVMRKMLLHQLKRELEYYKKLKKSLEEDLHKQKISIKNSRYLRLLSKLYSIDQRIDGLKQTIKQIKRQNQFTKRFIITLRSKVKLVSLDFKVVLWVDARNVTNLLGRQVGEIIELYNAAFKIEAIY

pLDDT: mean 85.96, std 10.59, range [45.66, 96.56]

Secondary structure (DSSP, 8-state):
--HHHHHHHHHHHHHHHHHHHHHHHHHHHHHHHHHHHHHHHHHHHHHHTS---TT-HHHHHHHHHHHHHHHHHHHHHHHHHHHHHHHHHHHHHB--TT-EEEEEESSSS-EEEEETTT-GGGTT-BTT-EEEETTEEEEEEEE-

Radius of gyration: 25.13 Å; chains: 1; bounding box: 56×31×68 Å